Protein AF-R1D1R7-F1 (afdb_monomer_lite)

Foldseek 3Di:
DDDDPQDPLNCQQPALEAEDADQDQPAEDELVSHHFAHEYEYDYPHQNYDPPNVVRYNYHRYCVVVVVVVVVVVVVVVVVVVVVD

Structure (mmCIF, N/CA/C/O backbone):
data_AF-R1D1R7-F1
#
_entry.id   AF-R1D1R7-F1
#
loop_
_atom_site.group_PDB
_atom_site.id
_atom_site.type_symbol
_atom_site.label_atom_id
_atom_site.label_alt_id
_atom_site.label_comp_id
_atom_site.label_asym_id
_atom_site.label_entity_id
_atom_site.label_seq_id
_atom_site.pdbx_PDB_ins_code
_atom_site.Cartn_x
_atom_site.Cartn_y
_atom_site.Cartn_z
_atom_site.occupancy
_atom_site.B_iso_or_equiv
_atom_site.auth_seq_id
_atom_site.auth_comp_id
_atom_site.auth_asym_id
_atom_site.auth_atom_id
_atom_site.pdbx_PDB_model_num
ATOM 1 N N . VAL A 1 1 ? -14.238 10.514 -15.351 1.00 73.62 1 VAL A N 1
ATOM 2 C CA . VAL A 1 1 ? -14.234 10.205 -13.906 1.00 73.62 1 VAL A CA 1
ATOM 3 C C . VAL A 1 1 ? -15.670 10.328 -13.477 1.00 73.62 1 VAL A C 1
ATOM 5 O O . VAL A 1 1 ? -16.229 11.402 -13.653 1.00 73.62 1 VAL A O 1
ATOM 8 N N . GLU A 1 2 ? -16.277 9.220 -13.084 1.00 90.19 2 GLU A N 1
ATOM 9 C CA . GLU A 1 2 ? -17.644 9.203 -12.566 1.00 90.19 2 GLU A CA 1
ATOM 10 C C . GLU A 1 2 ? -17.567 9.229 -11.041 1.00 90.19 2 GLU A C 1
ATOM 12 O O . GLU A 1 2 ? -16.618 8.689 -10.463 1.00 90.19 2 GLU A O 1
ATOM 17 N N . GLU A 1 3 ? -18.514 9.911 -10.402 1.00 90.94 3 GLU A N 1
ATOM 18 C CA . GLU A 1 3 ? -18.613 9.885 -8.946 1.00 90.94 3 GLU A CA 1
ATOM 19 C C . GLU A 1 3 ? -19.096 8.510 -8.483 1.00 90.94 3 GLU A C 1
ATOM 21 O O . GLU A 1 3 ? -19.890 7.852 -9.154 1.00 90.94 3 GLU A O 1
ATOM 26 N N . THR A 1 4 ? -18.581 8.069 -7.339 1.00 92.81 4 THR A N 1
ATOM 27 C CA . THR A 1 4 ? -18.953 6.799 -6.720 1.00 92.81 4 THR A CA 1
ATOM 28 C C . THR A 1 4 ? -19.713 7.067 -5.434 1.00 92.81 4 THR A C 1
ATOM 30 O O . THR A 1 4 ? -19.340 7.948 -4.660 1.00 92.81 4 THR A O 1
ATOM 33 N N . GLU A 1 5 ? -20.756 6.279 -5.196 1.00 95.62 5 GLU A N 1
ATOM 34 C CA . GLU A 1 5 ? -21.468 6.262 -3.916 1.00 95.62 5 GLU A CA 1
ATOM 35 C C . GLU A 1 5 ? -20.730 5.420 -2.864 1.00 95.62 5 GLU A C 1
ATOM 37 O O . GLU A 1 5 ? -21.011 5.542 -1.675 1.00 95.62 5 GLU A O 1
ATOM 42 N N . VAL A 1 6 ? -19.761 4.596 -3.287 1.00 95.44 6 VAL A N 1
ATOM 43 C CA . VAL A 1 6 ? -18.963 3.757 -2.387 1.00 95.44 6 VAL A CA 1
ATOM 44 C C . VAL A 1 6 ? -18.087 4.644 -1.516 1.00 95.44 6 VAL A C 1
ATOM 46 O O . VAL A 1 6 ? -17.193 5.349 -1.999 1.00 95.44 6 VAL A O 1
ATOM 49 N N . THR A 1 7 ? -18.320 4.573 -0.214 1.00 95.88 7 THR A N 1
ATOM 50 C CA . THR A 1 7 ? -17.511 5.275 0.775 1.00 95.88 7 THR A CA 1
ATOM 51 C C . THR A 1 7 ? -16.127 4.639 0.898 1.00 95.88 7 THR A C 1
ATOM 53 O O . THR A 1 7 ? -15.901 3.476 0.557 1.00 95.88 7 THR A O 1
ATOM 56 N N . GLN A 1 8 ? -15.166 5.393 1.431 1.00 94.25 8 GLN A N 1
ATOM 57 C CA . GLN A 1 8 ? -13.825 4.862 1.675 1.00 94.25 8 GLN A CA 1
ATOM 58 C C . GLN A 1 8 ? -13.851 3.635 2.597 1.00 94.25 8 GLN A C 1
ATOM 60 O O . GLN A 1 8 ? -13.124 2.677 2.353 1.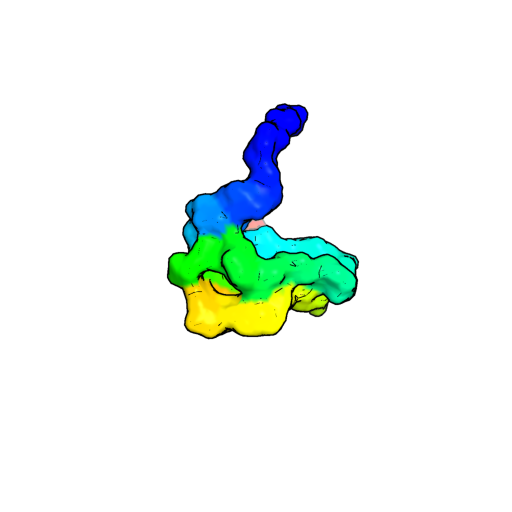00 94.25 8 GLN A O 1
ATOM 65 N N . ASP A 1 9 ? -14.687 3.656 3.634 1.00 95.88 9 ASP A N 1
ATOM 66 C CA . ASP A 1 9 ? -14.759 2.574 4.617 1.00 95.88 9 ASP A CA 1
ATOM 67 C C . ASP A 1 9 ? -15.325 1.290 3.990 1.00 95.88 9 ASP A C 1
ATOM 69 O O . ASP A 1 9 ? -14.787 0.208 4.219 1.00 95.88 9 ASP A O 1
ATOM 73 N N . GLU A 1 10 ? -16.333 1.402 3.119 1.00 97.25 10 GLU A N 1
ATOM 74 C CA . GLU A 1 10 ? -16.854 0.264 2.348 1.00 97.25 10 GLU A CA 1
ATOM 75 C C . GLU A 1 10 ? -15.803 -0.299 1.387 1.00 97.25 10 GLU A C 1
ATOM 77 O O . GLU A 1 10 ? -15.626 -1.517 1.299 1.00 97.25 10 GLU A O 1
ATOM 82 N N . ALA A 1 11 ? -15.063 0.575 0.700 1.00 97.00 11 ALA A N 1
ATOM 83 C CA . ALA A 1 11 ? -13.995 0.154 -0.199 1.00 97.00 11 ALA A CA 1
ATOM 84 C C . ALA A 1 11 ? -12.870 -0.578 0.555 1.00 97.00 11 ALA A C 1
ATOM 86 O O . ALA A 1 11 ? -12.405 -1.623 0.099 1.00 97.00 11 ALA A O 1
ATOM 87 N N . LEU A 1 12 ? -12.451 -0.064 1.716 1.00 97.25 12 LEU A N 1
ATOM 88 C CA . LEU A 1 12 ? -11.406 -0.673 2.547 1.00 97.25 12 LEU A CA 1
ATOM 89 C C . LEU A 1 12 ? -11.836 -2.026 3.134 1.00 97.25 12 LEU 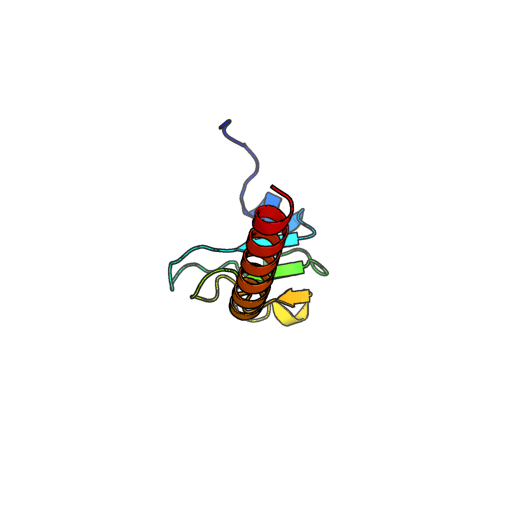A C 1
ATOM 91 O O . LEU A 1 12 ? -11.025 -2.953 3.180 1.00 97.25 12 LEU A O 1
ATOM 95 N N . ALA A 1 13 ? -13.104 -2.156 3.530 1.00 96.62 13 ALA A N 1
ATOM 96 C CA . ALA A 1 13 ? -13.650 -3.403 4.057 1.00 96.62 13 ALA A CA 1
ATOM 97 C C . ALA A 1 13 ? -13.802 -4.492 2.979 1.00 96.62 13 ALA A C 1
ATOM 99 O O . ALA A 1 13 ? -13.691 -5.683 3.279 1.00 96.62 13 ALA A O 1
ATOM 100 N N . ALA A 1 14 ? -14.048 -4.105 1.723 1.00 97.00 14 ALA A N 1
ATOM 101 C CA . ALA A 1 14 ? -14.192 -5.040 0.609 1.00 97.00 14 ALA A CA 1
ATOM 102 C C . ALA A 1 14 ? -12.850 -5.443 -0.030 1.00 97.00 14 ALA A C 1
ATOM 104 O O . ALA A 1 14 ? -12.733 -6.554 -0.554 1.00 97.00 14 ALA A O 1
ATOM 105 N N . ALA A 1 15 ? -11.847 -4.563 -0.002 1.00 97.94 15 ALA A N 1
ATOM 106 C CA . ALA A 1 15 ? -10.605 -4.734 -0.747 1.00 97.94 15 ALA A CA 1
ATOM 107 C C . ALA A 1 15 ? -9.697 -5.845 -0.190 1.00 97.94 15 ALA A C 1
ATOM 109 O O . ALA A 1 15 ? -9.305 -5.837 0.974 1.00 97.94 15 ALA A O 1
ATOM 110 N N . ASP A 1 16 ? -9.269 -6.755 -1.068 1.00 98.31 16 ASP A N 1
ATOM 111 C CA . ASP A 1 16 ? -8.206 -7.727 -0.771 1.00 98.31 16 ASP A CA 1
ATOM 112 C C . ASP A 1 16 ? -6.802 -7.104 -0.850 1.00 98.31 16 ASP A C 1
ATOM 114 O O . ASP A 1 16 ? -5.843 -7.632 -0.288 1.00 98.31 16 ASP A O 1
ATOM 118 N N . ILE A 1 17 ? -6.668 -5.979 -1.560 1.00 98.06 17 ILE A N 1
ATOM 119 C CA . ILE A 1 17 ? -5.414 -5.241 -1.727 1.00 98.06 17 ILE A CA 1
ATOM 120 C C . ILE A 1 17 ? -5.694 -3.747 -1.570 1.00 98.06 17 ILE A C 1
ATOM 122 O O . ILE A 1 17 ? -6.504 -3.183 -2.304 1.00 98.06 17 ILE A O 1
ATOM 126 N N . VAL A 1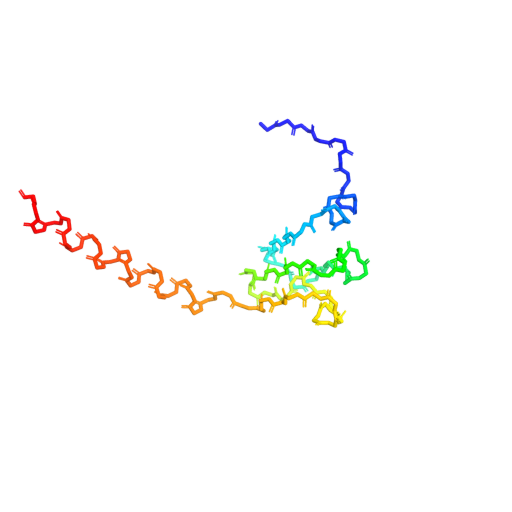 18 ? -4.977 -3.094 -0.657 1.00 97.56 18 VAL A N 1
ATOM 127 C CA . VAL A 1 18 ? -5.058 -1.650 -0.412 1.00 97.56 18 VAL A CA 1
ATOM 128 C C . VAL A 1 18 ? -3.701 -1.019 -0.701 1.00 97.56 18 VAL A C 1
ATOM 130 O O . VAL A 1 18 ? -2.709 -1.338 -0.051 1.0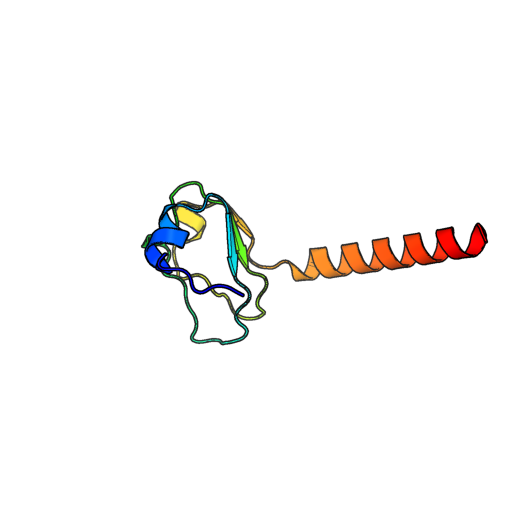0 97.56 18 VAL A O 1
ATOM 133 N N . ILE A 1 19 ? -3.650 -0.096 -1.663 1.00 97.00 19 ILE A N 1
ATOM 134 C CA . ILE A 1 19 ? -2.432 0.641 -2.025 1.00 97.00 19 ILE A CA 1
ATOM 135 C C . ILE A 1 19 ? -2.612 2.105 -1.624 1.00 97.00 19 ILE A C 1
ATOM 137 O O . ILE A 1 19 ? -3.511 2.778 -2.126 1.00 97.00 19 ILE A O 1
ATOM 141 N N . ALA A 1 20 ? -1.750 2.609 -0.743 1.00 95.88 20 ALA A N 1
ATOM 142 C CA . ALA A 1 20 ? -1.809 3.981 -0.246 1.00 95.88 20 ALA A CA 1
ATOM 143 C C . ALA A 1 20 ? -0.535 4.765 -0.594 1.00 95.88 20 ALA A C 1
ATOM 145 O O . ALA A 1 20 ? 0.586 4.286 -0.415 1.00 95.88 20 ALA A O 1
ATOM 146 N N . GLY A 1 21 ? -0.717 5.984 -1.107 1.00 95.19 21 GLY A N 1
ATOM 147 C CA . GLY A 1 21 ? 0.362 6.838 -1.614 1.00 95.19 21 GLY A CA 1
ATOM 148 C C . GLY A 1 21 ? 0.162 8.329 -1.338 1.00 95.19 21 GLY A C 1
ATOM 149 O O . GLY A 1 21 ? 0.647 9.157 -2.102 1.00 95.19 21 GLY A O 1
ATOM 150 N N . VAL A 1 22 ? -0.571 8.690 -0.283 1.00 95.62 22 VAL A N 1
ATOM 151 C CA . VAL A 1 22 ? -0.856 10.085 0.075 1.00 95.62 22 VAL A CA 1
ATOM 152 C C . VAL A 1 22 ? 0.399 10.732 0.682 1.00 95.62 22 VAL A C 1
ATOM 154 O O . VAL A 1 22 ? 0.864 10.295 1.742 1.00 95.62 22 VAL A O 1
ATOM 157 N N . PRO A 1 23 ? 0.961 11.793 0.075 1.00 94.31 23 PRO A N 1
ATOM 158 C CA . PRO A 1 23 ? 2.215 12.409 0.508 1.00 94.31 23 PRO A CA 1
ATOM 159 C C . PRO A 1 23 ? 1.994 13.406 1.658 1.00 94.31 23 PRO A C 1
ATOM 161 O O . PRO A 1 23 ? 2.449 14.545 1.605 1.00 94.31 23 PRO A O 1
ATOM 164 N N . HIS A 1 24 ? 1.264 13.000 2.700 1.00 95.62 24 HIS A N 1
ATOM 165 C CA . HIS A 1 24 ? 0.943 13.861 3.835 1.00 95.62 24 HIS A CA 1
ATOM 166 C C . HIS A 1 24 ? 1.173 13.134 5.171 1.00 95.62 24 HIS A C 1
ATOM 168 O O . HIS A 1 24 ? 0.574 12.082 5.394 1.00 95.62 24 HIS A O 1
ATOM 174 N N . PRO A 1 25 ? 1.967 13.693 6.106 1.00 93.19 25 PRO A N 1
ATOM 175 C CA . PRO A 1 25 ? 2.370 12.994 7.331 1.00 93.19 25 PRO A CA 1
ATOM 176 C C . PRO A 1 25 ? 1.208 12.696 8.285 1.00 93.19 25 PRO A C 1
ATOM 178 O O . PRO A 1 25 ? 1.262 11.732 9.043 1.00 93.19 25 PRO A O 1
ATOM 181 N N . LYS A 1 26 ? 0.150 13.517 8.249 1.00 95.69 26 LYS A N 1
ATOM 182 C CA . LYS A 1 26 ? -1.043 13.332 9.095 1.00 95.69 26 LYS A CA 1
ATOM 183 C C . LYS A 1 26 ? -2.080 12.379 8.500 1.00 95.69 26 LYS A C 1
ATOM 185 O O . LYS A 1 26 ? -3.069 12.097 9.162 1.00 95.69 26 LYS A O 1
ATOM 190 N N . PHE A 1 27 ? -1.910 11.944 7.252 1.00 95.94 27 PHE A N 1
ATOM 191 C CA . PHE A 1 27 ? -2.864 11.023 6.644 1.00 95.94 27 PHE A CA 1
ATOM 192 C C . PHE A 1 27 ? -2.612 9.608 7.165 1.00 95.94 27 PHE A C 1
ATOM 194 O O . PHE A 1 27 ? -1.493 9.102 7.043 1.00 95.94 27 PHE A O 1
ATOM 201 N N . LYS A 1 28 ? -3.647 8.984 7.733 1.00 96.19 28 LYS A N 1
ATOM 202 C CA . LYS A 1 28 ? -3.604 7.628 8.281 1.00 96.19 28 LYS A CA 1
ATOM 203 C C . LYS A 1 28 ? -4.894 6.884 7.958 1.00 96.19 28 LYS A C 1
ATOM 205 O O . LYS A 1 28 ? -5.981 7.390 8.209 1.00 96.19 28 LYS A O 1
ATOM 210 N N . ILE A 1 29 ? -4.743 5.678 7.429 1.00 96.81 29 ILE A N 1
ATOM 211 C CA . ILE A 1 29 ? -5.784 4.665 7.315 1.00 96.81 29 ILE A CA 1
ATOM 212 C C . ILE A 1 29 ? -5.738 3.864 8.610 1.00 96.81 29 ILE A C 1
ATOM 214 O O . ILE A 1 29 ? -4.709 3.273 8.940 1.00 96.81 29 ILE A O 1
ATOM 218 N N . GLU A 1 30 ? -6.834 3.877 9.357 1.00 96.69 30 GLU A N 1
ATOM 219 C CA . GLU A 1 30 ? -6.961 3.079 10.572 1.00 96.69 30 GLU A CA 1
ATOM 220 C C . GLU A 1 30 ? -6.888 1.593 10.223 1.00 96.69 30 GLU A C 1
ATOM 222 O O . GLU A 1 30 ? -7.565 1.127 9.307 1.00 96.69 30 GLU A O 1
ATOM 227 N N . ALA A 1 31 ? -6.062 0.847 10.956 1.00 96.00 31 ALA A N 1
ATOM 228 C CA . ALA A 1 31 ? -5.821 -0.560 10.667 1.00 96.00 31 ALA A CA 1
ATOM 229 C C . ALA A 1 31 ? -7.119 -1.387 10.756 1.00 96.00 31 ALA A C 1
ATOM 231 O O . ALA A 1 31 ? -7.372 -2.226 9.904 1.00 96.00 31 ALA A O 1
ATOM 232 N N . SER A 1 32 ? -8.010 -1.045 11.692 1.00 96.19 32 SER A N 1
ATOM 233 C CA . SER A 1 32 ? -9.340 -1.651 11.865 1.00 96.19 32 SER A CA 1
ATOM 234 C C . SER A 1 32 ? -10.266 -1.552 10.648 1.00 96.19 32 SER A C 1
ATOM 236 O O . SER A 1 32 ? -11.227 -2.314 10.560 1.00 96.19 32 SER A O 1
ATOM 238 N N . LYS A 1 33 ? -10.014 -0.615 9.728 1.00 96.56 33 LYS A N 1
ATOM 239 C CA . LYS A 1 33 ? -10.820 -0.433 8.514 1.00 96.56 33 LYS A CA 1
ATOM 240 C C . LYS A 1 33 ? -10.387 -1.354 7.379 1.00 96.56 33 LYS A C 1
ATOM 242 O O . LYS A 1 33 ? -11.133 -1.519 6.419 1.00 96.56 33 LYS A O 1
ATOM 247 N N . VAL A 1 34 ? -9.188 -1.928 7.464 1.00 97.19 34 VAL A N 1
ATOM 248 C CA . VAL A 1 34 ? -8.647 -2.813 6.435 1.00 97.19 34 VAL A CA 1
ATOM 249 C C . VAL A 1 34 ? -9.117 -4.238 6.700 1.00 97.19 34 VAL A C 1
ATOM 251 O O . VAL A 1 34 ? -9.047 -4.745 7.819 1.00 97.19 34 VAL A O 1
ATOM 254 N N . LYS A 1 35 ? -9.602 -4.900 5.650 1.00 97.56 35 LYS A N 1
ATOM 255 C CA . LYS A 1 35 ? -10.030 -6.297 5.707 1.00 97.56 35 LYS A CA 1
ATOM 256 C C . LYS A 1 35 ? -8.914 -7.209 6.263 1.00 97.56 35 LYS A C 1
ATOM 258 O O . LYS A 1 35 ? -7.797 -7.191 5.738 1.00 97.56 35 LYS A O 1
ATOM 263 N N . PRO A 1 36 ? -9.190 -8.062 7.270 1.00 97.25 36 PRO A N 1
ATOM 264 C CA . PRO A 1 36 ? -8.235 -9.069 7.727 1.00 97.25 36 PRO A CA 1
ATOM 265 C C . PRO A 1 36 ? -7.788 -10.001 6.595 1.00 97.25 36 PRO A C 1
ATOM 267 O O . PRO A 1 36 ? -8.603 -10.487 5.812 1.00 97.25 36 PRO A O 1
ATOM 270 N N . GLY A 1 37 ? -6.485 -10.257 6.519 1.00 97.12 37 GLY A N 1
ATOM 271 C CA . GLY A 1 37 ? -5.844 -11.037 5.461 1.00 97.12 37 GLY A CA 1
ATOM 272 C C . GLY A 1 37 ? -5.536 -10.253 4.183 1.00 97.12 37 GLY A C 1
ATOM 273 O O . GLY A 1 37 ? -4.924 -10.820 3.279 1.00 97.12 37 GLY A O 1
ATOM 274 N N . ALA A 1 38 ? -5.912 -8.972 4.092 1.00 98.19 38 ALA A N 1
ATOM 275 C CA . ALA A 1 38 ? -5.598 -8.147 2.930 1.00 98.19 38 ALA A CA 1
ATOM 276 C C . ALA A 1 38 ? -4.089 -7.886 2.783 1.00 98.19 38 ALA A C 1
ATOM 278 O O . ALA A 1 38 ? -3.297 -8.057 3.715 1.00 98.19 38 ALA A O 1
ATOM 279 N N . ILE A 1 39 ? -3.693 -7.432 1.596 1.00 98.25 39 ILE A N 1
ATOM 280 C CA . ILE A 1 39 ? -2.348 -6.931 1.314 1.00 98.25 39 ILE A CA 1
ATOM 281 C C . ILE A 1 39 ? -2.378 -5.404 1.398 1.00 98.25 39 ILE A C 1
ATOM 283 O O . ILE A 1 39 ? -3.055 -4.748 0.607 1.00 98.25 39 ILE A O 1
ATOM 287 N N . ALA A 1 40 ? -1.615 -4.829 2.322 1.00 97.44 40 ALA A N 1
ATOM 288 C CA . ALA A 1 40 ? -1.490 -3.384 2.483 1.00 97.44 40 ALA A CA 1
ATOM 289 C C . ALA A 1 40 ? -0.144 -2.908 1.917 1.00 97.44 40 ALA A C 1
AT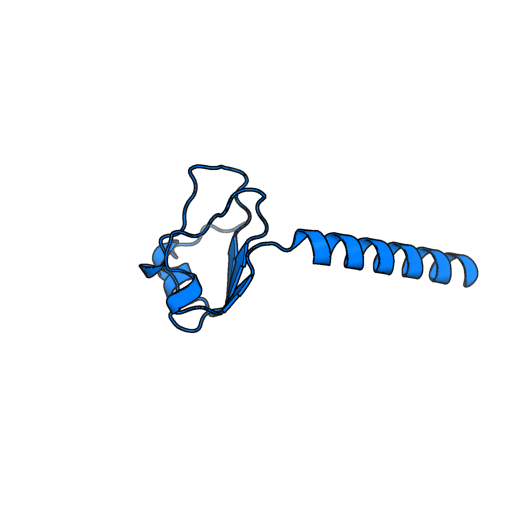OM 291 O O . ALA A 1 40 ? 0.916 -3.344 2.361 1.00 97.44 40 ALA A O 1
ATOM 292 N N . VAL A 1 41 ? -0.162 -2.010 0.932 1.00 97.38 41 VAL A N 1
ATOM 293 C CA . VAL A 1 41 ? 1.043 -1.494 0.263 1.00 97.38 41 VAL A CA 1
ATOM 294 C C . VAL A 1 41 ? 1.174 0.001 0.498 1.00 97.38 41 VAL A C 1
ATOM 296 O O . VAL A 1 41 ? 0.322 0.784 0.078 1.00 97.38 41 VAL A O 1
ATOM 299 N N . ASN A 1 42 ? 2.276 0.413 1.119 1.00 95.44 42 ASN A N 1
ATOM 300 C CA . ASN A 1 42 ? 2.605 1.819 1.306 1.00 95.44 42 ASN A CA 1
ATOM 301 C C . ASN A 1 42 ? 3.618 2.294 0.245 1.00 95.44 42 ASN A C 1
ATOM 303 O O . ASN A 1 42 ? 4.778 1.872 0.220 1.00 95.44 42 ASN A O 1
ATOM 307 N N . PHE A 1 43 ? 3.172 3.196 -0.631 1.00 93.88 43 PHE A N 1
ATOM 308 C CA . PHE A 1 43 ? 4.005 3.875 -1.630 1.00 93.88 43 PHE A CA 1
ATOM 309 C C . PHE A 1 43 ? 4.498 5.252 -1.166 1.00 93.88 43 PHE A C 1
ATOM 311 O O . PHE A 1 43 ? 5.504 5.753 -1.665 1.00 93.88 43 PHE A O 1
ATOM 318 N N . SER A 1 44 ? 3.805 5.876 -0.215 1.00 92.06 44 SER A N 1
ATOM 319 C CA . SER A 1 44 ? 4.162 7.214 0.254 1.00 92.06 44 SER A CA 1
ATOM 320 C C . SER A 1 44 ? 5.458 7.223 1.072 1.00 92.06 44 SER A C 1
ATOM 322 O O . SER A 1 44 ? 5.795 6.258 1.756 1.00 92.06 44 SER A O 1
ATOM 324 N N . GLN A 1 45 ? 6.164 8.359 1.046 1.00 89.69 45 GLN A N 1
ATOM 325 C CA . GLN A 1 45 ? 7.309 8.626 1.928 1.00 89.69 45 GLN A CA 1
ATOM 326 C C . GLN A 1 45 ? 6.904 8.659 3.408 1.00 89.69 45 GLN A C 1
ATOM 328 O O . GLN A 1 45 ? 7.719 8.374 4.283 1.00 89.69 45 GLN A O 1
ATOM 333 N N . PHE A 1 46 ? 5.645 9.002 3.686 1.00 92.75 46 PHE A N 1
ATOM 334 C CA . PHE A 1 46 ? 5.057 8.906 5.014 1.00 92.75 46 PHE A CA 1
ATOM 335 C C . PHE A 1 46 ? 4.259 7.614 5.109 1.00 92.75 46 PHE A C 1
ATOM 337 O O . PHE A 1 46 ? 3.560 7.255 4.168 1.00 92.75 46 PHE A O 1
ATOM 344 N N . SER A 1 47 ? 4.306 6.936 6.256 1.00 91.88 47 SER A N 1
ATOM 345 C CA . SER A 1 47 ? 3.422 5.791 6.470 1.00 91.88 47 SER A CA 1
ATOM 346 C C . SER A 1 47 ? 1.966 6.255 6.395 1.00 91.88 47 SER A C 1
ATOM 348 O O . SER A 1 47 ? 1.556 7.124 7.167 1.00 91.88 47 SER A O 1
ATOM 350 N N . ASN A 1 48 ? 1.191 5.706 5.465 1.00 95.75 48 ASN A N 1
ATOM 351 C CA . ASN A 1 48 ? -0.235 5.995 5.339 1.00 95.75 48 ASN A CA 1
ATOM 352 C C . ASN A 1 48 ? -1.119 5.051 6.147 1.00 95.75 48 ASN A C 1
ATOM 354 O O . ASN A 1 48 ? -2.313 5.302 6.229 1.00 95.75 48 ASN A O 1
ATOM 358 N N . PHE A 1 49 ? -0.565 4.007 6.756 1.00 96.56 49 PHE A N 1
ATOM 359 C CA . PHE A 1 49 ? -1.313 3.082 7.601 1.00 96.56 49 PHE A CA 1
ATOM 360 C C . PHE A 1 49 ? -1.051 3.384 9.080 1.00 96.56 49 PHE A C 1
ATOM 362 O O . PHE A 1 49 ? 0.029 3.854 9.460 1.00 96.56 49 PHE A O 1
ATOM 369 N N . GLY A 1 50 ? -2.082 3.196 9.899 1.00 94.94 50 GLY A N 1
ATOM 370 C CA . GLY A 1 50 ? -2.001 3.291 11.351 1.00 94.94 50 GLY A CA 1
ATOM 371 C C . GLY A 1 50 ? -1.222 2.130 11.968 1.00 94.94 50 GLY A C 1
ATOM 372 O O . GLY A 1 50 ? -0.858 1.166 11.293 1.00 94.94 50 GLY A O 1
ATOM 373 N N . GLU A 1 51 ? -0.968 2.236 13.269 1.00 94.62 51 GLU A N 1
ATOM 374 C CA . GLU A 1 51 ? -0.360 1.160 14.058 1.00 94.62 51 GLU A CA 1
ATOM 375 C C . GLU A 1 51 ? -1.235 -0.106 14.028 1.00 94.62 51 GLU A C 1
ATOM 377 O O . GLU A 1 51 ? -2.457 -0.022 13.908 1.00 94.62 51 GLU A O 1
ATOM 382 N N . GLY A 1 52 ? -0.606 -1.283 14.096 1.00 94.88 52 GLY A N 1
ATOM 383 C CA . GLY A 1 52 ? -1.304 -2.576 14.100 1.00 94.88 52 GLY A CA 1
ATOM 384 C C . GLY A 1 52 ? -1.701 -3.121 12.721 1.00 94.88 52 GLY A C 1
ATOM 385 O O . GLY A 1 52 ? -2.266 -4.210 12.640 1.00 94.88 52 GLY A O 1
ATOM 386 N N . ILE A 1 53 ? -1.388 -2.424 11.618 1.00 96.50 53 ILE A N 1
ATOM 387 C CA . ILE A 1 53 ? -1.689 -2.924 10.261 1.00 96.50 53 ILE A CA 1
ATOM 388 C C . ILE A 1 53 ? -1.016 -4.275 9.973 1.00 96.50 53 ILE A C 1
ATOM 390 O O . ILE A 1 53 ? -1.609 -5.144 9.341 1.00 96.50 53 ILE A O 1
ATOM 394 N N . GLU A 1 54 ? 0.192 -4.490 10.493 1.00 96.19 54 GLU A N 1
ATOM 395 C CA . GLU A 1 54 ? 0.981 -5.718 10.307 1.00 96.19 54 GLU A CA 1
ATOM 396 C C . GLU A 1 54 ? 0.396 -6.934 11.041 1.00 96.19 54 GLU A C 1
ATOM 398 O O . GLU A 1 54 ? 0.720 -8.069 10.706 1.00 96.19 54 GLU A O 1
ATOM 403 N N . GLU A 1 55 ? -0.475 -6.720 12.031 1.00 96.62 55 GLU A N 1
ATOM 404 C CA . GLU A 1 55 ? -0.998 -7.796 12.884 1.00 96.62 55 GLU A CA 1
ATOM 405 C C . GLU A 1 55 ? -2.021 -8.682 12.166 1.00 96.62 55 GLU A C 1
ATOM 407 O O . GLU A 1 55 ? -2.198 -9.846 12.523 1.00 96.62 55 GLU A O 1
ATOM 412 N N . HIS A 1 56 ? -2.705 -8.143 11.156 1.00 96.06 56 HIS A N 1
ATOM 413 C CA . HIS A 1 56 ? -3.789 -8.834 10.454 1.00 96.06 56 HIS A CA 1
ATOM 414 C C . HIS A 1 56 ? -3.725 -8.681 8.933 1.00 96.06 56 HIS A C 1
ATOM 416 O O . HIS A 1 56 ? -4.643 -9.127 8.246 1.00 96.06 56 HIS A O 1
ATOM 422 N N . THR A 1 57 ? -2.665 -8.081 8.387 1.00 97.44 57 THR A N 1
ATOM 423 C CA . THR A 1 57 ? -2.468 -7.929 6.938 1.00 97.44 57 THR A CA 1
ATOM 424 C C . THR A 1 57 ? -1.066 -8.361 6.531 1.00 97.44 57 THR A C 1
ATOM 426 O O . THR A 1 57 ? -0.140 -8.392 7.340 1.00 97.44 57 THR A O 1
ATOM 429 N N . THR A 1 58 ? -0.887 -8.667 5.248 1.00 97.62 58 THR A N 1
ATOM 430 C CA . THR A 1 58 ? 0.459 -8.715 4.668 1.00 97.62 58 THR A CA 1
ATOM 431 C C . THR A 1 58 ? 0.865 -7.295 4.298 1.00 97.62 58 THR A C 1
ATOM 433 O O . THR A 1 58 ? 0.371 -6.742 3.313 1.00 97.62 58 THR A O 1
ATOM 436 N N . PHE A 1 59 ? 1.753 -6.693 5.088 1.00 96.44 59 PHE A N 1
ATOM 437 C CA . PHE A 1 59 ? 2.138 -5.295 4.917 1.00 96.44 59 PHE A CA 1
ATOM 438 C C . PHE A 1 59 ? 3.457 -5.125 4.154 1.00 96.44 59 PHE A C 1
ATOM 440 O O . PHE A 1 59 ? 4.476 -5.739 4.472 1.00 96.44 59 PHE A O 1
ATOM 447 N N . VAL A 1 60 ? 3.448 -4.233 3.162 1.00 95.12 60 VAL A N 1
ATOM 448 C CA . VAL A 1 60 ? 4.626 -3.786 2.414 1.00 95.12 60 VAL A CA 1
ATOM 449 C C . VAL A 1 60 ? 4.916 -2.324 2.792 1.00 95.12 60 VAL A C 1
ATOM 451 O O . VAL A 1 60 ? 4.258 -1.418 2.270 1.00 95.12 60 VAL A O 1
ATOM 454 N N . PRO A 1 61 ? 5.901 -2.061 3.676 1.00 90.38 61 PRO A N 1
ATOM 455 C CA . PRO A 1 61 ? 6.085 -0.746 4.299 1.00 90.38 61 PRO A CA 1
ATOM 456 C C . PRO A 1 61 ? 6.685 0.312 3.367 1.00 90.38 61 PRO A C 1
ATOM 458 O O . PRO A 1 61 ? 6.439 1.509 3.531 1.00 90.38 61 PRO A O 1
ATOM 461 N N . ALA A 1 62 ? 7.495 -0.108 2.397 1.00 82.00 62 ALA A N 1
ATOM 462 C CA . ALA A 1 62 ? 8.138 0.798 1.460 1.00 82.00 62 ALA A CA 1
ATOM 463 C C . ALA A 1 62 ? 8.466 0.087 0.149 1.00 82.00 62 ALA A C 1
ATOM 465 O O . ALA A 1 62 ? 9.058 -0.993 0.148 1.00 82.00 62 ALA A O 1
ATOM 466 N N . ILE A 1 63 ? 8.170 0.743 -0.974 1.00 88.75 63 ILE A N 1
ATOM 467 C CA . ILE A 1 63 ? 8.468 0.210 -2.312 1.00 88.75 63 ILE A CA 1
ATOM 468 C C . ILE A 1 63 ? 9.674 0.870 -2.993 1.00 88.75 63 ILE A C 1
ATOM 470 O O . ILE A 1 63 ? 10.023 0.492 -4.106 1.00 88.75 63 ILE A O 1
ATOM 474 N N . GLY A 1 64 ? 10.363 1.812 -2.337 1.00 89.62 64 GLY A N 1
ATOM 475 C CA . GLY A 1 64 ? 11.460 2.577 -2.951 1.00 89.62 64 GLY A CA 1
ATOM 476 C C . GLY A 1 64 ? 12.569 1.710 -3.564 1.00 89.62 64 GLY A C 1
ATOM 477 O O . GLY A 1 64 ? 13.031 1.990 -4.667 1.00 89.62 64 GLY A O 1
ATOM 478 N N . LYS A 1 65 ? 12.946 0.603 -2.906 1.00 91.31 65 LYS A N 1
ATOM 479 C CA . LYS A 1 65 ? 13.933 -0.353 -3.445 1.00 91.31 65 LYS A CA 1
ATOM 480 C C . LYS A 1 65 ? 13.432 -1.059 -4.709 1.00 91.31 65 LYS A C 1
ATOM 482 O O . LYS A 1 65 ? 14.197 -1.249 -5.648 1.00 91.31 65 LYS A O 1
ATOM 487 N N . VAL A 1 66 ? 12.146 -1.410 -4.746 1.00 92.94 66 VAL A N 1
ATOM 488 C CA . VAL A 1 66 ? 11.511 -2.027 -5.920 1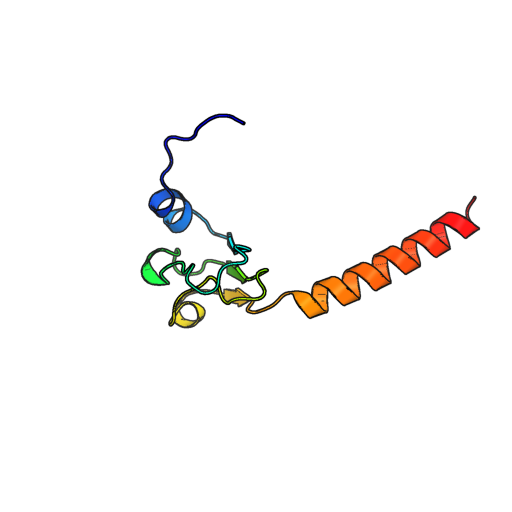.00 92.94 66 VAL A CA 1
ATOM 489 C C . VAL A 1 66 ? 11.457 -1.025 -7.071 1.00 92.94 66 VAL A C 1
ATOM 491 O O . VAL A 1 66 ? 11.748 -1.395 -8.205 1.00 92.94 66 VAL A O 1
ATOM 494 N N . THR A 1 67 ? 11.177 0.251 -6.789 1.00 94.25 67 THR A N 1
ATOM 495 C CA . THR A 1 67 ? 11.229 1.321 -7.794 1.00 94.25 67 THR A CA 1
ATOM 496 C C . THR A 1 67 ? 12.611 1.413 -8.442 1.00 94.25 67 THR A C 1
ATOM 498 O O . THR A 1 67 ? 12.690 1.445 -9.666 1.00 94.25 67 THR A O 1
ATOM 501 N N . ILE A 1 68 ? 13.695 1.392 -7.657 1.00 96.62 68 ILE A N 1
ATOM 502 C CA . ILE A 1 68 ? 15.071 1.439 -8.187 1.00 96.62 68 ILE A CA 1
ATOM 503 C C . ILE A 1 68 ? 15.346 0.238 -9.101 1.00 96.62 68 ILE A C 1
ATOM 505 O O . ILE A 1 68 ? 15.723 0.430 -10.255 1.00 96.62 68 ILE A O 1
ATOM 509 N N . ALA A 1 69 ? 15.064 -0.982 -8.636 1.00 97.19 69 ALA A N 1
ATOM 510 C CA . ALA A 1 69 ? 15.248 -2.193 -9.442 1.00 97.19 69 ALA A CA 1
ATOM 511 C C . ALA A 1 69 ? 14.429 -2.153 -10.747 1.00 97.19 69 ALA A C 1
ATOM 513 O O . ALA A 1 69 ? 14.879 -2.591 -11.809 1.00 97.19 69 ALA A O 1
ATOM 514 N N . MET A 1 70 ? 13.221 -1.586 -10.695 1.00 97.81 70 MET A N 1
ATOM 515 C CA . MET A 1 70 ? 12.385 -1.421 -11.878 1.00 97.81 70 MET A CA 1
ATOM 516 C C . MET A 1 70 ? 12.939 -0.392 -12.867 1.00 97.81 70 MET A C 1
ATOM 518 O O . MET A 1 70 ? 12.831 -0.602 -14.077 1.00 97.81 70 MET A O 1
ATOM 522 N N . LEU A 1 71 ? 13.551 0.689 -12.382 1.00 98.25 71 LEU A N 1
ATOM 523 C CA . LEU A 1 71 ? 14.222 1.673 -13.230 1.00 98.25 71 LEU A CA 1
ATOM 524 C C . LEU A 1 71 ? 15.450 1.071 -13.922 1.00 98.25 71 LEU A C 1
ATOM 526 O O . LEU A 1 71 ? 15.608 1.266 -15.126 1.00 98.25 71 LEU A O 1
ATOM 530 N N . GLU A 1 72 ? 16.257 0.279 -13.216 1.00 98.44 72 GLU A N 1
ATOM 531 C CA . GLU A 1 72 ? 17.390 -0.451 -13.808 1.00 98.44 72 GLU A CA 1
ATOM 532 C C . GLU A 1 72 ? 16.923 -1.422 -14.899 1.00 98.44 72 GLU A C 1
ATOM 534 O O . GLU A 1 72 ? 17.461 -1.433 -16.010 1.00 98.44 72 GLU A O 1
ATOM 539 N N . ARG A 1 73 ? 15.849 -2.181 -14.636 1.00 98.19 73 ARG A N 1
ATOM 540 C CA . ARG A 1 73 ? 15.235 -3.055 -15.645 1.00 98.19 73 ARG A CA 1
ATOM 541 C C . ARG A 1 73 ? 14.737 -2.265 -16.857 1.00 98.19 73 ARG A C 1
ATOM 543 O O . ARG A 1 73 ? 14.902 -2.722 -17.988 1.00 98.19 73 ARG A O 1
ATOM 550 N N . ASN A 1 74 ? 14.107 -1.110 -16.646 1.00 98.25 74 ASN A N 1
ATOM 551 C CA . ASN A 1 74 ? 13.619 -0.266 -17.739 1.00 98.25 74 ASN A CA 1
ATOM 552 C C . ASN A 1 74 ? 14.773 0.300 -18.577 1.00 98.25 74 ASN A C 1
ATOM 554 O O . ASN A 1 74 ? 14.681 0.284 -19.803 1.00 98.25 74 ASN A O 1
ATOM 558 N N . LEU A 1 75 ? 15.869 0.716 -17.939 1.00 98.25 75 LEU A N 1
ATOM 559 C CA . LEU A 1 75 ? 17.085 1.157 -18.621 1.00 98.25 75 LEU A CA 1
ATOM 560 C C . LEU A 1 75 ? 17.690 0.036 -19.475 1.00 98.25 75 LEU A C 1
ATOM 562 O O . LEU A 1 75 ? 17.980 0.247 -20.651 1.00 98.25 75 LEU A O 1
ATOM 566 N N . HIS A 1 76 ? 17.813 -1.171 -18.920 1.00 98.00 76 HIS A N 1
ATOM 567 C CA . HIS A 1 76 ? 18.325 -2.325 -19.659 1.00 98.00 76 HIS A CA 1
ATOM 568 C C . HIS A 1 76 ? 17.460 -2.649 -20.886 1.00 98.00 76 HIS A C 1
ATOM 570 O O . HIS A 1 76 ? 17.974 -2.883 -21.977 1.00 98.00 76 HIS A O 1
ATOM 576 N N . ARG A 1 77 ? 16.128 -2.617 -20.736 1.00 97.69 77 ARG A N 1
ATOM 577 C CA . ARG A 1 77 ? 15.197 -2.835 -21.857 1.00 97.69 77 ARG A CA 1
ATOM 578 C C . ARG A 1 77 ? 15.336 -1.771 -22.943 1.00 97.69 77 ARG A C 1
ATOM 580 O O . ARG A 1 77 ? 15.246 -2.115 -24.117 1.00 97.69 77 ARG A O 1
ATOM 587 N N . LEU A 1 78 ? 15.548 -0.511 -22.561 1.00 97.81 78 LEU A N 1
ATOM 588 C CA . LEU A 1 78 ? 15.767 0.579 -23.510 1.00 97.81 78 LEU A CA 1
ATOM 589 C C . LEU A 1 78 ? 17.062 0.374 -24.306 1.00 97.81 78 LEU A C 1
ATOM 591 O O . LEU A 1 78 ? 17.052 0.531 -25.523 1.00 97.81 78 LEU A O 1
ATOM 595 N N . HIS A 1 79 ? 18.145 -0.021 -23.633 1.00 97.75 79 HIS A N 1
ATOM 596 C CA . HIS A 1 79 ? 19.420 -0.313 -24.287 1.00 97.75 79 HIS A CA 1
ATOM 597 C C . HIS A 1 79 ? 19.284 -1.445 -25.314 1.00 97.75 79 HIS A C 1
ATOM 599 O O . HIS A 1 79 ? 19.599 -1.235 -26.481 1.00 97.75 79 HIS A O 1
ATOM 605 N N . MET A 1 80 ? 18.707 -2.588 -24.922 1.00 97.31 80 MET A N 1
ATOM 606 C CA . MET A 1 80 ? 18.480 -3.712 -25.842 1.00 97.31 80 MET A CA 1
ATOM 607 C C . MET A 1 80 ? 17.602 -3.332 -27.044 1.00 97.31 80 MET A C 1
ATOM 609 O O . MET A 1 80 ? 17.847 -3.781 -28.159 1.00 97.31 80 MET A O 1
ATOM 613 N N . ALA A 1 81 ? 16.563 -2.519 -26.828 1.00 95.25 81 ALA A N 1
ATOM 614 C CA . ALA A 1 81 ? 15.685 -2.073 -27.907 1.00 95.25 81 ALA A CA 1
ATOM 615 C C . ALA A 1 81 ? 16.401 -1.141 -28.899 1.00 95.25 81 ALA A C 1
ATOM 617 O O . ALA A 1 81 ? 16.096 -1.182 -30.086 1.00 95.25 81 ALA A O 1
ATOM 618 N N . SER A 1 82 ? 17.352 -0.329 -28.427 1.00 92.81 82 SER A N 1
ATOM 619 C CA . SER A 1 82 ? 18.169 0.541 -29.278 1.00 92.81 82 SER A CA 1
ATOM 620 C C . SER A 1 82 ? 19.187 -0.218 -30.128 1.00 92.81 82 SER A C 1
ATOM 622 O O . SER A 1 82 ? 19.561 0.292 -31.174 1.00 92.81 82 SER A O 1
ATOM 624 N N . GLU A 1 83 ? 19.671 -1.380 -29.684 1.00 89.25 83 GLU A N 1
ATOM 625 C CA . GLU A 1 83 ? 20.601 -2.214 -30.468 1.00 89.25 83 GLU A CA 1
ATOM 626 C C . GLU A 1 83 ? 19.896 -3.043 -31.550 1.00 89.25 83 GLU A C 1
ATOM 628 O O . GLU A 1 83 ? 20.522 -3.469 -32.516 1.00 89.25 83 GLU A O 1
ATOM 633 N N . ALA A 1 84 ? 18.597 -3.298 -31.382 1.00 81.81 84 ALA A N 1
ATOM 634 C CA . ALA A 1 84 ? 17.784 -4.053 -32.333 1.00 81.81 84 ALA A CA 1
ATOM 635 C C . ALA A 1 84 ? 17.206 -3.195 -33.481 1.00 81.81 84 ALA A C 1
ATOM 637 O O . ALA A 1 84 ? 16.575 -3.754 -34.381 1.00 81.81 84 ALA A O 1
ATOM 638 N N . ALA A 1 85 ? 17.374 -1.870 -33.419 1.00 64.69 85 ALA A N 1
ATOM 639 C CA . ALA A 1 85 ? 16.911 -0.887 -34.402 1.00 64.69 85 ALA A CA 1
ATOM 640 C C . ALA A 1 85 ? 18.056 -0.445 -35.324 1.00 64.69 85 ALA A C 1
ATOM 642 O O . ALA A 1 85 ? 17.777 -0.249 -36.529 1.00 64.69 85 ALA A O 1
#

Radius of gyration: 17.11 Å; chains: 1; bounding box: 42×25×48 Å

Sequence (85 aa):
VEETEVTQDEALAAADIVIAGVPHPKFKIEASKVKPGAIAVNFSQFSNFGEGIEEHTTFVPAIGKVTIAMLERNLHRLHMASEAA

pLDDT: mean 94.68, std 5.11, range [64.69, 98.44]

Secondary structure (DSSP, 8-state):
-------HHHHHHH-SEEEE----TT--B-GGGSPTT-EEEE-SSS--BPTTGGGTSEEE---HHHHHHHHHHHHHHHHHHHH--

Organism: Emiliania huxleyi (NCBI:txid2903)